Protein AF-A0A1I1W0I3-F1 (afdb_monomer_lite)

Organism: NCBI:txid385682

pLDDT: mean 73.29, std 16.01, range [33.69, 92.31]

Radius of gyration: 20.95 Å; chains: 1; bounding box: 55×24×55 Å

Structure (mmCIF, N/CA/C/O backbone):
data_AF-A0A1I1W0I3-F1
#
_entry.id   AF-A0A1I1W0I3-F1
#
loop_
_atom_site.group_PDB
_atom_site.id
_atom_sit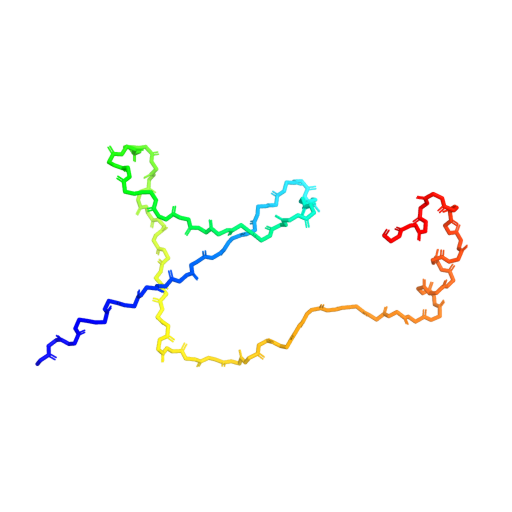e.type_symbol
_atom_site.label_atom_id
_atom_site.label_alt_id
_atom_site.label_comp_id
_atom_site.label_asym_id
_atom_site.label_entity_id
_atom_site.label_seq_id
_atom_site.pdbx_PDB_ins_code
_atom_site.Cartn_x
_atom_site.Cartn_y
_atom_site.Cartn_z
_atom_site.occupancy
_atom_site.B_iso_or_equiv
_atom_site.auth_seq_id
_atom_site.auth_comp_id
_atom_site.auth_asym_id
_atom_site.auth_atom_id
_atom_site.pdbx_PDB_model_num
ATOM 1 N N . MET A 1 1 ? -31.652 1.561 21.363 1.00 33.69 1 MET A N 1
ATOM 2 C CA . MET A 1 1 ? -30.681 0.445 21.372 1.00 33.69 1 MET A CA 1
ATOM 3 C C . MET A 1 1 ? -29.374 0.961 20.807 1.00 33.69 1 MET A C 1
ATOM 5 O O . MET A 1 1 ? -29.358 1.383 19.661 1.00 33.69 1 MET A O 1
ATOM 9 N N . VAL A 1 2 ? -28.320 1.022 21.619 1.00 38.38 2 VAL A N 1
ATOM 10 C CA . VAL A 1 2 ? -26.984 1.440 21.170 1.00 38.38 2 VAL A CA 1
ATOM 11 C C . VAL A 1 2 ? -26.274 0.182 20.685 1.00 38.38 2 VAL A C 1
ATOM 13 O O . VAL A 1 2 ? -25.947 -0.681 21.496 1.00 38.38 2 VAL A O 1
ATOM 16 N N . ALA A 1 3 ? -26.107 0.035 19.371 1.00 44.06 3 ALA A N 1
ATOM 17 C CA . ALA A 1 3 ? -25.340 -1.064 18.801 1.00 44.06 3 ALA A CA 1
ATOM 18 C C . ALA A 1 3 ? -23.855 -0.846 19.127 1.00 44.06 3 ALA A C 1
ATOM 20 O O . ALA A 1 3 ? -23.201 0.049 18.596 1.00 44.06 3 ALA A O 1
ATOM 21 N N . THR A 1 4 ? -23.323 -1.642 20.049 1.00 47.72 4 THR A N 1
ATOM 22 C CA . THR A 1 4 ? -21.894 -1.720 20.356 1.00 47.72 4 THR A CA 1
ATOM 23 C C . THR A 1 4 ? -21.173 -2.439 19.216 1.00 47.72 4 THR A C 1
ATOM 25 O O . THR A 1 4 ? -20.897 -3.636 19.288 1.00 47.72 4 THR A O 1
ATOM 28 N N . ALA A 1 5 ? -20.839 -1.707 18.154 1.00 43.22 5 ALA A N 1
ATOM 29 C CA . ALA A 1 5 ? -19.932 -2.178 17.115 1.00 43.22 5 ALA A CA 1
ATOM 30 C C . ALA A 1 5 ? -18.504 -2.256 17.688 1.00 43.22 5 ALA A C 1
ATOM 32 O O . ALA A 1 5 ? -17.722 -1.310 17.628 1.00 43.22 5 ALA A O 1
ATOM 33 N N . ARG A 1 6 ? -18.149 -3.392 18.299 1.00 51.97 6 ARG A N 1
ATOM 34 C CA . ARG A 1 6 ? -16.745 -3.745 18.560 1.00 51.97 6 ARG A CA 1
ATOM 35 C C . ARG A 1 6 ? -16.136 -4.285 17.271 1.00 51.97 6 ARG A C 1
ATOM 37 O O . ARG A 1 6 ? -15.856 -5.473 17.150 1.00 51.97 6 ARG A O 1
ATOM 44 N N . THR A 1 7 ? -15.965 -3.421 16.281 1.00 55.44 7 THR A N 1
ATOM 45 C CA . THR A 1 7 ? -15.224 -3.768 15.072 1.00 55.44 7 THR A CA 1
ATOM 46 C C . THR A 1 7 ? -13.741 -3.835 15.426 1.00 55.44 7 THR A C 1
ATOM 48 O O . THR A 1 7 ? -13.139 -2.829 15.799 1.00 55.44 7 THR A O 1
ATOM 51 N N . ASN A 1 8 ? -13.147 -5.027 15.329 1.00 64.19 8 ASN A N 1
ATOM 52 C CA . ASN A 1 8 ? -11.695 -5.219 15.341 1.00 64.19 8 ASN A CA 1
ATOM 53 C C . ASN A 1 8 ? -11.102 -4.572 14.076 1.00 64.19 8 ASN A C 1
ATOM 55 O O . ASN A 1 8 ? -10.855 -5.249 13.078 1.00 64.19 8 ASN A O 1
ATOM 59 N N . VAL A 1 9 ? -10.922 -3.249 14.092 1.00 70.19 9 VAL A N 1
ATOM 60 C CA . VAL A 1 9 ? -10.339 -2.505 12.971 1.00 70.19 9 VAL A CA 1
ATOM 61 C C . VAL A 1 9 ? -8.848 -2.828 12.903 1.00 70.19 9 VAL A C 1
ATOM 63 O O . VAL A 1 9 ? -8.084 -2.503 13.812 1.00 70.19 9 VAL A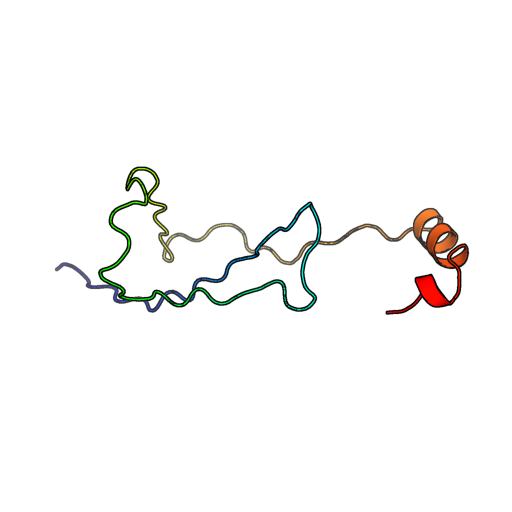 O 1
ATOM 66 N N . LYS A 1 10 ? -8.423 -3.487 11.822 1.00 78.25 10 LYS A N 1
ATOM 67 C CA . LYS A 1 10 ? -7.003 -3.703 11.533 1.00 78.25 10 LYS A CA 1
ATOM 68 C C . LYS A 1 10 ? -6.444 -2.420 10.925 1.00 78.25 10 LYS A C 1
ATOM 70 O O . LYS A 1 10 ? -6.749 -2.102 9.782 1.00 78.25 10 LYS A O 1
ATOM 75 N N . ALA A 1 11 ? -5.643 -1.690 11.691 1.00 76.94 11 ALA A N 1
ATOM 76 C CA . ALA A 1 11 ? -4.936 -0.517 11.198 1.00 76.94 11 ALA A CA 1
ATOM 77 C C . ALA A 1 11 ? -3.526 -0.901 10.728 1.00 76.94 11 ALA A C 1
ATOM 79 O O . ALA A 1 11 ? -2.851 -1.727 11.346 1.00 76.94 11 ALA A O 1
ATOM 80 N N . TYR A 1 12 ? -3.088 -0.282 9.639 1.00 84.44 12 TYR A N 1
ATOM 81 C CA . TYR A 1 12 ? -1.747 -0.417 9.082 1.00 84.44 12 TYR A CA 1
ATOM 82 C C . TYR A 1 12 ? -1.192 0.981 8.825 1.00 84.44 12 TYR A C 1
ATOM 84 O O . TYR A 1 12 ? -1.957 1.916 8.592 1.00 84.44 12 TYR A O 1
ATOM 92 N N 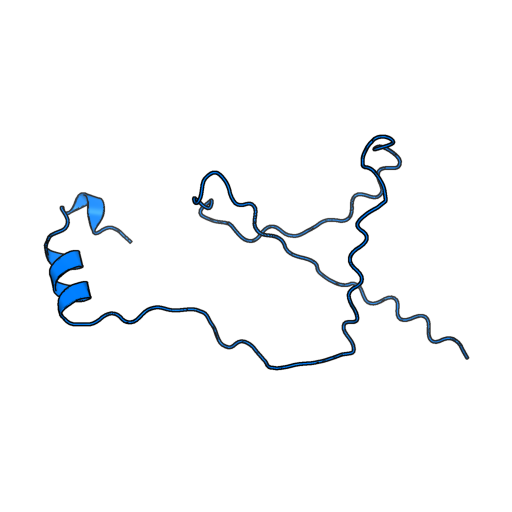. TYR A 1 13 ? 0.123 1.133 8.898 1.00 83.44 13 TYR A N 1
ATOM 93 C CA . TYR A 1 13 ? 0.801 2.402 8.681 1.00 83.44 13 TYR A CA 1
ATOM 94 C C . TYR A 1 13 ? 2.077 2.196 7.872 1.00 83.44 13 TYR A C 1
ATOM 96 O O . TYR A 1 13 ? 2.647 1.105 7.848 1.00 83.44 13 TYR A O 1
ATOM 104 N N . VAL A 1 14 ? 2.515 3.268 7.222 1.00 83.69 14 VAL A N 1
ATOM 105 C CA . VAL A 1 14 ? 3.795 3.332 6.524 1.00 83.69 14 VAL A CA 1
ATOM 106 C C . VAL A 1 14 ? 4.652 4.367 7.227 1.00 83.69 14 VAL A C 1
ATOM 108 O O . VAL A 1 14 ? 4.200 5.476 7.507 1.00 83.69 14 VAL A O 1
ATOM 111 N N . GLU A 1 15 ? 5.880 3.984 7.547 1.00 81.62 15 GLU A N 1
ATOM 112 C CA . GLU A 1 15 ? 6.881 4.888 8.097 1.00 81.62 15 GLU A CA 1
ATOM 113 C C . GLU A 1 15 ? 7.742 5.411 6.949 1.00 81.62 15 GLU A C 1
ATOM 115 O O . GLU A 1 15 ? 8.314 4.623 6.197 1.00 81.62 15 GLU A O 1
ATOM 120 N N . VAL A 1 16 ? 7.811 6.734 6.804 1.00 79.12 16 VAL A N 1
ATOM 121 C CA . VAL A 1 16 ? 8.589 7.385 5.744 1.00 79.12 16 VAL A CA 1
ATOM 122 C C . VAL A 1 16 ? 9.847 7.970 6.368 1.00 79.12 16 VAL A C 1
ATOM 124 O O . VAL A 1 16 ? 9.755 8.875 7.197 1.00 79.12 16 VAL A O 1
ATOM 127 N N . LYS A 1 17 ? 11.021 7.467 5.977 1.00 76.88 17 LYS A N 1
ATOM 128 C CA . LYS A 1 17 ? 12.321 7.986 6.426 1.00 76.88 17 LYS A CA 1
ATOM 129 C C . LYS A 1 17 ? 12.986 8.706 5.264 1.00 76.88 17 LYS A C 1
ATOM 131 O O . LYS A 1 17 ? 13.371 8.057 4.303 1.00 76.88 17 LYS A O 1
ATOM 136 N N . GLU A 1 18 ? 13.085 10.033 5.335 1.00 79.50 18 GLU A N 1
ATOM 137 C CA . GLU A 1 18 ? 13.802 10.863 4.343 1.00 79.50 18 GLU A CA 1
ATOM 138 C C . GLU A 1 18 ? 13.434 10.559 2.871 1.00 79.50 18 GLU A C 1
ATOM 140 O O . GLU A 1 18 ? 14.272 10.600 1.977 1.00 79.50 18 GLU A O 1
ATOM 145 N N . GLY A 1 19 ? 12.164 10.230 2.607 1.00 70.75 19 GLY A N 1
ATOM 146 C CA . GLY A 1 19 ? 11.681 9.885 1.262 1.00 70.75 19 GLY A CA 1
ATOM 147 C C . GLY A 1 19 ? 11.989 8.454 0.800 1.00 70.75 19 GLY A C 1
ATOM 148 O O . GLY A 1 19 ? 11.676 8.109 -0.336 1.00 70.75 19 GLY A O 1
ATOM 149 N N . SER A 1 20 ? 12.561 7.621 1.668 1.00 65.38 20 SER A N 1
ATOM 150 C CA . SER A 1 20 ? 12.801 6.195 1.457 1.00 65.38 20 SER A CA 1
ATOM 151 C C . SER A 1 20 ? 11.877 5.332 2.322 1.00 65.38 20 SER A C 1
ATOM 153 O O . SER A 1 20 ? 11.393 5.750 3.383 1.00 65.38 20 SER A O 1
ATOM 155 N N . PHE A 1 21 ? 11.645 4.106 1.858 1.00 75.00 21 PHE A N 1
ATOM 156 C CA . PHE A 1 21 ? 10.826 3.096 2.516 1.00 75.00 21 PHE A CA 1
ATOM 157 C C . PHE A 1 21 ? 11.634 1.804 2.675 1.00 75.00 21 PHE A C 1
ATOM 159 O O . PHE A 1 21 ? 12.453 1.466 1.825 1.00 75.00 21 PHE A O 1
ATOM 166 N N . GLU A 1 22 ? 11.396 1.080 3.766 1.00 77.19 22 GLU A N 1
ATOM 167 C CA . GLU A 1 22 ? 11.943 -0.268 3.969 1.00 77.19 22 GLU A CA 1
ATOM 168 C C . GLU A 1 22 ? 11.222 -1.281 3.054 1.00 77.19 22 GLU A C 1
ATOM 170 O O . GLU A 1 22 ? 10.054 -1.087 2.718 1.00 77.19 22 GLU A O 1
ATOM 175 N N . ASP A 1 23 ? 11.877 -2.394 2.699 1.00 68.94 23 ASP A N 1
ATOM 176 C CA . ASP A 1 23 ? 11.325 -3.421 1.789 1.00 68.94 23 ASP A CA 1
ATOM 177 C C . ASP A 1 23 ? 9.945 -3.961 2.234 1.00 68.94 23 ASP A C 1
ATOM 179 O O . ASP A 1 23 ? 9.114 -4.342 1.410 1.00 68.94 23 ASP A O 1
ATOM 183 N N . GLN A 1 24 ? 9.664 -3.947 3.545 1.00 73.56 24 GLN A N 1
ATOM 184 C CA . GLN A 1 24 ? 8.346 -4.218 4.137 1.00 73.56 24 GLN A CA 1
ATOM 185 C C . GLN A 1 24 ? 7.753 -2.946 4.758 1.00 73.56 24 GLN A C 1
ATOM 187 O O . GLN A 1 24 ? 7.633 -2.801 5.975 1.00 73.56 24 GLN A O 1
ATOM 192 N N . PHE A 1 25 ? 7.381 -2.004 3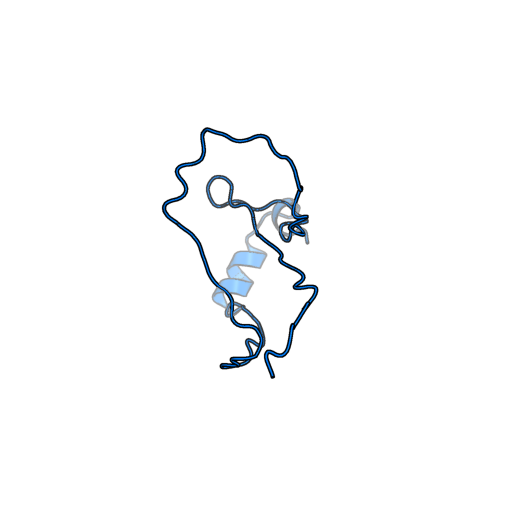.899 1.00 79.69 25 PHE A N 1
ATOM 193 C CA . PHE A 1 25 ? 6.943 -0.668 4.304 1.00 79.69 25 PHE A CA 1
ATOM 194 C C . PHE A 1 25 ? 5.574 -0.628 5.004 1.00 79.69 25 PHE A C 1
ATOM 196 O O . PHE A 1 25 ? 5.306 0.312 5.752 1.00 79.69 25 PHE A O 1
ATOM 203 N N . ILE A 1 26 ? 4.711 -1.632 4.800 1.00 84.00 26 ILE A N 1
ATOM 204 C CA . ILE A 1 26 ? 3.386 -1.699 5.437 1.00 84.00 26 ILE A CA 1
ATOM 205 C C . ILE A 1 26 ? 3.498 -2.401 6.793 1.00 84.00 26 ILE A C 1
ATOM 207 O O . ILE A 1 26 ? 3.586 -3.627 6.876 1.00 84.00 26 ILE A O 1
ATOM 211 N N . LYS A 1 27 ? 3.433 -1.625 7.876 1.00 84.19 27 LYS A N 1
ATOM 212 C CA . LYS A 1 27 ? 3.510 -2.117 9.256 1.00 84.19 27 LYS A CA 1
ATOM 213 C C . LYS A 1 27 ? 2.110 -2.213 9.861 1.00 84.19 27 LYS A C 1
ATOM 215 O O . LYS A 1 27 ? 1.287 -1.310 9.717 1.00 84.19 27 LYS A O 1
ATOM 220 N N . LYS A 1 28 ? 1.809 -3.314 10.556 1.00 84.56 28 LYS A N 1
ATOM 221 C CA . LYS A 1 28 ? 0.539 -3.464 11.285 1.00 84.56 28 LYS A CA 1
ATOM 222 C C . LYS A 1 28 ? 0.583 -2.623 12.560 1.00 84.56 28 LYS A C 1
ATOM 224 O O . LYS A 1 28 ? 1.476 -2.796 13.386 1.00 84.56 28 LYS A O 1
ATOM 229 N N . TYR A 1 29 ? -0.406 -1.756 12.750 1.00 80.94 29 TYR A N 1
ATOM 230 C CA . TYR A 1 29 ? -0.572 -1.023 13.996 1.00 80.94 29 TYR A CA 1
ATOM 231 C C . TYR A 1 29 ? -1.156 -1.959 15.056 1.00 80.94 29 TYR A C 1
ATOM 233 O O . TYR A 1 29 ? -2.327 -2.343 15.006 1.00 80.94 29 TYR A O 1
ATOM 241 N N . ASN A 1 30 ? -0.325 -2.343 16.021 1.00 78.88 30 ASN A N 1
ATOM 242 C CA . ASN A 1 30 ? -0.77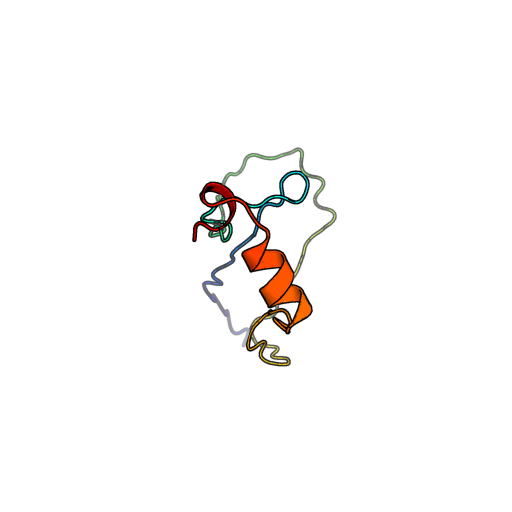9 -3.036 17.216 1.00 78.88 30 ASN A CA 1
ATOM 243 C C . ASN A 1 30 ? -1.030 -1.977 18.284 1.00 78.88 30 ASN A C 1
ATOM 245 O O . ASN A 1 30 ? -0.094 -1.329 18.747 1.00 78.88 30 ASN A O 1
ATOM 249 N N . GLN A 1 31 ? -2.292 -1.784 18.659 1.00 66.00 31 GLN A N 1
ATOM 250 C CA . GLN A 1 31 ? -2.642 -0.867 19.733 1.00 66.00 31 GLN A CA 1
ATOM 251 C C . GLN A 1 31 ? -2.075 -1.411 21.048 1.00 66.00 31 GLN A C 1
ATOM 253 O O . GLN A 1 31 ? -2.656 -2.295 21.673 1.00 66.00 31 GLN A O 1
ATOM 258 N N . THR A 1 32 ? -0.916 -0.909 21.467 1.00 57.47 32 THR A N 1
ATOM 259 C CA . THR A 1 32 ? -0.377 -1.209 22.788 1.00 57.47 32 THR A CA 1
ATOM 260 C C . THR A 1 32 ? -1.230 -0.472 23.810 1.00 57.47 32 THR A C 1
ATOM 262 O O . THR A 1 32 ? -1.211 0.756 23.889 1.00 57.47 32 THR A O 1
ATOM 265 N N . THR A 1 33 ? -1.992 -1.211 24.613 1.00 49.81 33 THR A N 1
ATOM 266 C CA . THR A 1 33 ? -2.581 -0.733 25.873 1.00 49.81 33 THR A CA 1
ATOM 267 C C . THR A 1 33 ? -1.478 -0.477 26.904 1.00 49.81 33 THR A C 1
ATOM 269 O O . THR A 1 33 ? -1.484 -1.038 27.993 1.00 49.81 33 THR A O 1
ATOM 272 N N . SER A 1 34 ? -0.492 0.354 26.580 1.00 43.78 34 SER A N 1
ATOM 273 C CA . SER A 1 34 ? 0.427 0.890 27.572 1.00 43.78 34 SER A CA 1
ATOM 274 C C . SER A 1 34 ? -0.200 2.158 28.135 1.00 43.78 34 SER A C 1
ATOM 276 O O . SER A 1 34 ? -0.375 3.173 27.460 1.00 43.78 34 SER A O 1
ATOM 278 N N . LYS A 1 35 ? -0.564 2.092 29.417 1.00 47.72 35 LYS A N 1
ATOM 279 C CA . LYS A 1 35 ? -0.756 3.262 30.277 1.00 47.72 35 LYS A CA 1
ATOM 280 C C . LYS A 1 35 ? 0.599 3.964 30.468 1.00 47.72 35 LYS A C 1
ATOM 282 O O . LYS A 1 35 ? 1.079 4.041 31.582 1.00 47.72 35 LYS A O 1
ATOM 287 N N . GLU A 1 36 ? 1.253 4.407 29.401 1.00 44.91 36 GLU A N 1
ATOM 288 C CA . GLU A 1 36 ? 2.601 4.980 29.475 1.00 44.91 36 GLU A CA 1
ATOM 289 C C . GLU A 1 36 ? 2.906 5.767 28.196 1.00 44.91 36 GLU A C 1
ATOM 291 O O . GLU A 1 36 ? 3.601 5.330 27.290 1.00 44.91 36 GLU A O 1
ATOM 296 N N . SER A 1 37 ? 2.302 6.946 28.099 1.00 42.41 37 SER A N 1
ATOM 297 C CA . SER A 1 37 ? 2.911 8.098 27.434 1.00 42.41 37 SER A CA 1
ATOM 298 C C . SER A 1 37 ? 2.124 9.330 27.856 1.00 42.41 37 SER A C 1
ATOM 300 O O . SER A 1 37 ? 1.186 9.783 27.201 1.00 42.41 37 SER A O 1
ATOM 302 N N . SER A 1 38 ? 2.467 9.841 29.032 1.00 45.28 38 SER A N 1
ATOM 303 C CA . SER A 1 38 ? 1.956 11.087 29.601 1.00 45.28 38 SER A CA 1
ATOM 304 C C . SER A 1 38 ? 2.443 12.344 28.861 1.00 45.28 38 SER A C 1
ATOM 306 O O . SER A 1 38 ? 2.144 13.438 29.320 1.00 45.28 38 SER A O 1
ATOM 308 N N . ASN A 1 39 ? 3.128 12.222 27.713 1.00 45.41 39 ASN A N 1
ATOM 309 C CA . ASN A 1 39 ? 3.761 13.352 27.017 1.00 45.41 39 ASN A CA 1
ATOM 310 C C . ASN A 1 39 ? 3.433 13.485 25.517 1.00 45.41 39 ASN A C 1
ATOM 312 O O . ASN A 1 39 ? 4.041 14.314 24.846 1.00 45.41 39 ASN A O 1
ATOM 316 N N . ILE A 1 40 ? 2.463 12.743 24.968 1.00 51.72 40 ILE A N 1
ATOM 317 C CA . ILE A 1 40 ? 1.944 13.055 23.623 1.00 51.72 40 ILE A CA 1
ATOM 318 C C . ILE A 1 40 ? 0.741 13.993 23.796 1.00 51.72 40 ILE A C 1
ATOM 320 O O . ILE A 1 40 ? -0.281 13.555 24.341 1.00 51.72 40 ILE A O 1
ATOM 324 N N . PRO A 1 41 ? 0.818 15.273 23.374 1.00 49.69 41 PRO A N 1
ATOM 325 C CA . PRO A 1 41 ? -0.313 16.181 23.469 1.00 49.69 41 PRO A CA 1
ATOM 326 C C . PRO A 1 41 ? -1.502 15.574 22.723 1.00 49.69 41 PRO A C 1
ATOM 328 O O . PRO A 1 41 ? -1.476 15.325 21.521 1.00 49.69 41 PRO A O 1
ATOM 331 N N . ARG A 1 42 ? -2.561 15.301 23.486 1.00 55.28 42 ARG A N 1
ATOM 332 C CA . ARG A 1 42 ? -3.813 14.633 23.091 1.00 55.28 42 ARG A CA 1
ATOM 333 C C . ARG A 1 42 ? -4.637 15.377 22.022 1.00 55.28 42 ARG A C 1
ATOM 335 O O . ARG A 1 42 ? -5.815 15.057 21.860 1.00 55.28 42 ARG A O 1
ATOM 342 N N . SER A 1 43 ? -4.080 16.375 21.338 1.00 56.75 43 SER A N 1
ATOM 343 C CA . SER A 1 43 ? -4.838 17.328 20.524 1.00 56.75 43 SER A CA 1
ATOM 344 C C . SER A 1 43 ? -5.283 16.777 19.172 1.00 56.75 43 SER A C 1
ATOM 346 O O . SER A 1 43 ? -6.318 17.203 18.674 1.00 56.75 43 SER A O 1
ATOM 348 N N . ASN A 1 44 ? -4.589 15.789 18.601 1.00 62.38 44 ASN A N 1
ATOM 349 C CA . ASN A 1 44 ? -4.868 15.353 17.229 1.00 62.38 44 ASN A CA 1
ATOM 350 C C . ASN A 1 44 ? -5.410 13.920 17.207 1.00 62.38 44 ASN A C 1
ATOM 352 O O . ASN A 1 44 ? -4.703 12.964 16.896 1.00 62.38 44 ASN A O 1
ATOM 356 N N . LYS A 1 45 ? -6.684 13.762 17.582 1.00 69.81 45 LYS A N 1
ATOM 357 C CA . LYS A 1 45 ? -7.392 12.478 17.475 1.00 69.81 45 LYS A CA 1
ATOM 358 C C . LYS A 1 45 ? -7.966 12.314 16.068 1.00 69.81 45 LYS A C 1
ATOM 360 O O . LYS A 1 45 ? -8.847 13.074 15.679 1.00 69.81 45 LYS A O 1
ATOM 365 N N . ILE A 1 46 ? -7.529 11.282 15.352 1.00 74.00 46 ILE A N 1
ATOM 366 C CA . ILE A 1 46 ? -8.146 10.852 14.091 1.00 74.00 46 ILE A CA 1
ATOM 367 C C . ILE A 1 46 ? -9.282 9.877 14.423 1.00 74.00 46 ILE A C 1
ATOM 369 O O . ILE A 1 46 ? -9.089 8.939 15.198 1.00 74.00 46 ILE A O 1
ATOM 373 N N . LYS A 1 47 ? -10.475 10.109 13.865 1.00 80.81 47 LYS A N 1
ATOM 374 C CA . LYS A 1 47 ? -11.625 9.198 13.967 1.00 80.81 47 LYS A CA 1
ATOM 375 C C . LYS A 1 47 ? -11.857 8.534 12.614 1.00 80.81 47 LYS A C 1
ATOM 377 O O . LYS A 1 47 ? -11.873 9.224 11.601 1.00 80.81 47 LYS A O 1
ATOM 382 N N . ILE A 1 48 ? -12.053 7.221 12.620 1.00 77.62 48 ILE A N 1
ATOM 383 C CA . ILE A 1 48 ? -12.330 6.414 11.427 1.00 77.62 48 ILE A CA 1
ATOM 384 C C . ILE A 1 48 ? -13.730 5.821 11.592 1.00 77.62 48 ILE A C 1
ATOM 386 O O . ILE A 1 48 ? -14.027 5.262 12.648 1.00 77.62 48 ILE A O 1
ATOM 390 N N . TYR A 1 49 ? -14.573 5.948 10.567 1.00 85.25 49 TYR A N 1
ATOM 391 C CA . TYR A 1 49 ? -15.925 5.383 10.527 1.00 85.25 49 TYR A CA 1
ATOM 392 C C . TYR A 1 49 ? -15.972 4.318 9.425 1.00 85.25 49 TYR A C 1
ATOM 394 O O . TYR A 1 49 ? -16.176 4.674 8.268 1.00 85.25 49 TYR A O 1
ATOM 402 N N . PRO A 1 50 ? -15.725 3.036 9.748 1.00 80.69 50 PRO A N 1
ATOM 403 C CA . PRO A 1 50 ? -15.569 1.984 8.741 1.00 80.69 50 PRO A CA 1
ATOM 404 C C . PRO A 1 50 ? -16.862 1.678 7.976 1.00 80.69 50 PRO A C 1
ATOM 406 O O . PRO A 1 50 ? -16.787 1.159 6.874 1.00 80.69 50 PRO A O 1
ATOM 409 N N . ASP A 1 51 ? -18.021 2.030 8.538 1.00 86.88 51 ASP A N 1
ATOM 410 C CA . ASP A 1 51 ? -19.328 1.840 7.897 1.00 86.88 51 ASP A CA 1
ATOM 411 C C . ASP A 1 51 ? -19.628 2.904 6.818 1.00 86.88 51 ASP A C 1
ATOM 413 O O . ASP A 1 51 ? -20.649 2.827 6.139 1.00 86.88 51 ASP A O 1
ATOM 417 N N . ILE A 1 52 ? -18.773 3.929 6.681 1.00 87.56 52 ILE A N 1
ATOM 418 C CA . ILE A 1 52 ? -18.879 4.954 5.636 1.00 87.56 52 ILE A CA 1
ATOM 419 C C . ILE A 1 52 ? -17.906 4.597 4.514 1.00 87.56 52 ILE A C 1
ATOM 421 O O . ILE A 1 52 ? -16.691 4.727 4.669 1.00 87.56 52 ILE A O 1
ATOM 425 N N . GLU A 1 53 ? -18.451 4.176 3.378 1.00 89.00 53 GLU A N 1
ATOM 426 C CA . GLU A 1 53 ? -17.676 3.763 2.209 1.00 89.00 53 GLU A CA 1
ATOM 427 C C . GLU A 1 53 ? -17.605 4.874 1.150 1.00 89.00 53 GLU A C 1
ATOM 429 O O . GLU A 1 53 ? -18.560 5.620 0.928 1.00 89.00 53 GLU A O 1
ATOM 434 N N . PHE A 1 54 ? -16.452 4.970 0.487 1.00 90.62 54 PHE A N 1
ATOM 435 C CA . PHE A 1 54 ? -16.195 5.876 -0.636 1.00 90.62 54 PHE A CA 1
ATOM 436 C C . PHE A 1 54 ? -15.718 5.062 -1.852 1.00 90.62 54 PHE A C 1
ATOM 438 O O . PHE A 1 54 ? -16.023 3.877 -1.971 1.00 90.62 54 PHE A O 1
ATOM 445 N N . GLN A 1 55 ? -14.970 5.671 -2.774 1.00 92.31 55 GLN A N 1
ATOM 446 C CA . GLN A 1 55 ? -14.408 4.958 -3.915 1.00 92.31 55 GLN A CA 1
ATOM 447 C C . GLN A 1 55 ? -13.415 3.869 -3.487 1.00 92.31 55 GLN A C 1
ATOM 449 O O . GLN A 1 55 ? -12.595 4.063 -2.586 1.00 92.31 55 GLN A O 1
ATOM 454 N N . THR A 1 56 ? -13.442 2.738 -4.188 1.00 90.00 56 THR A N 1
ATOM 455 C CA . THR A 1 56 ? -12.404 1.712 -4.077 1.00 90.00 56 THR A CA 1
ATOM 456 C C . THR A 1 56 ? -11.159 2.167 -4.831 1.00 90.00 56 THR A C 1
ATOM 458 O O . THR A 1 56 ? -11.237 2.571 -5.989 1.00 90.00 56 THR A O 1
ATOM 461 N N . LEU A 1 57 ? -10.000 2.104 -4.178 1.00 89.88 57 LEU A N 1
ATOM 462 C CA . LEU A 1 57 ? -8.716 2.309 -4.842 1.00 89.88 57 LEU A CA 1
ATOM 463 C C . LEU A 1 57 ? -8.246 0.972 -5.422 1.00 89.88 57 LEU A C 1
ATOM 465 O O . LEU A 1 57 ? -8.055 0.020 -4.670 1.00 89.88 57 LEU A O 1
ATOM 469 N N . GLU A 1 58 ? -8.048 0.902 -6.737 1.00 91.25 58 GLU A N 1
ATOM 470 C CA . GLU A 1 58 ? -7.526 -0.308 -7.392 1.00 91.25 58 GLU A CA 1
ATOM 471 C C . GLU A 1 58 ? -6.014 -0.458 -7.186 1.00 91.25 58 GLU A C 1
ATOM 473 O O . GLU A 1 58 ? -5.518 -1.541 -6.879 1.00 91.25 58 GLU A O 1
ATOM 478 N N . GLY A 1 59 ? -5.270 0.641 -7.323 1.00 85.81 59 GLY A N 1
ATOM 479 C CA . GLY A 1 59 ? -3.822 0.648 -7.176 1.00 85.81 59 GLY A CA 1
ATOM 480 C C . GLY A 1 59 ? -3.203 2.004 -7.490 1.00 85.81 59 GLY A C 1
ATOM 481 O O . GLY A 1 59 ? -3.881 2.948 -7.895 1.00 85.81 59 GLY A O 1
ATOM 482 N N . VAL A 1 60 ? -1.890 2.088 -7.299 1.00 85.88 60 VAL A N 1
ATOM 483 C CA . VAL A 1 60 ? -1.065 3.238 -7.681 1.00 85.88 60 VAL A CA 1
ATOM 484 C C . VAL A 1 60 ? 0.037 2.723 -8.598 1.00 85.88 60 VAL A C 1
ATOM 486 O O . VAL A 1 60 ? 0.663 1.706 -8.303 1.00 85.88 60 VAL A O 1
ATOM 489 N N . GLY A 1 61 ? 0.267 3.410 -9.714 1.00 87.25 61 GLY A N 1
ATOM 490 C CA . GLY A 1 61 ? 1.260 3.022 -10.711 1.00 87.25 61 GLY A CA 1
ATOM 491 C C . GLY A 1 61 ? 1.829 4.226 -11.452 1.00 87.25 61 GLY A C 1
ATOM 492 O O . GLY A 1 61 ? 1.474 5.370 -11.175 1.00 87.25 61 GLY A O 1
ATOM 493 N N . GLY A 1 62 ? 2.718 3.953 -12.403 1.00 85.56 62 GLY A N 1
ATOM 494 C CA . GLY A 1 62 ? 3.293 4.947 -13.304 1.00 85.56 62 GLY A CA 1
ATOM 495 C C . GLY A 1 62 ? 3.269 4.450 -14.745 1.00 85.56 62 GLY A C 1
ATOM 496 O O . GLY A 1 62 ? 3.189 3.247 -14.994 1.00 85.56 62 GLY A O 1
ATOM 497 N N . ALA A 1 63 ? 3.337 5.376 -15.699 1.00 86.38 63 ALA A N 1
ATOM 498 C CA . ALA A 1 63 ? 3.451 5.023 -17.107 1.00 86.38 63 ALA A CA 1
ATOM 499 C C . ALA A 1 63 ? 4.894 4.615 -17.427 1.00 86.38 63 ALA A C 1
ATOM 501 O O . ALA A 1 63 ? 5.827 5.386 -17.203 1.00 86.38 63 ALA A O 1
ATOM 502 N N . PHE A 1 64 ? 5.070 3.413 -17.974 1.00 87.25 64 PHE A N 1
ATOM 503 C CA . PHE A 1 64 ? 6.354 2.945 -18.484 1.00 87.25 64 PHE A CA 1
ATOM 504 C C . PHE A 1 64 ? 6.315 2.942 -20.014 1.00 87.25 64 PHE A C 1
ATOM 506 O O . PHE A 1 64 ? 5.843 1.990 -20.631 1.00 87.25 64 PHE A O 1
ATOM 513 N N . ASN A 1 65 ? 6.739 4.057 -20.604 1.00 87.88 65 ASN A N 1
ATOM 514 C CA . ASN A 1 65 ? 6.754 4.292 -22.050 1.00 87.88 65 ASN A CA 1
ATOM 515 C C . ASN A 1 65 ? 8.166 4.109 -22.639 1.00 87.88 65 ASN A C 1
ATOM 517 O O . ASN A 1 65 ? 9.074 3.649 -21.947 1.00 87.88 65 ASN A O 1
ATOM 521 N N . GLU A 1 66 ? 8.365 4.488 -23.902 1.00 89.88 66 GLU A N 1
ATOM 522 C CA . GLU A 1 66 ? 9.635 4.362 -24.628 1.00 89.88 66 GLU A CA 1
ATOM 523 C C . GLU A 1 66 ? 10.794 5.030 -23.884 1.00 89.88 66 GLU A C 1
ATOM 525 O O . GLU A 1 66 ? 11.848 4.420 -23.734 1.00 89.88 66 GLU A O 1
ATOM 530 N N . ILE A 1 67 ? 10.577 6.233 -23.342 1.00 88.06 67 ILE A N 1
ATOM 531 C CA . ILE A 1 67 ? 11.593 6.970 -22.575 1.00 88.06 67 ILE A CA 1
ATOM 532 C C . ILE A 1 67 ? 11.908 6.239 -21.261 1.00 88.06 67 ILE A C 1
ATOM 534 O O . ILE A 1 67 ? 13.069 6.137 -20.868 1.00 88.06 67 ILE A O 1
ATOM 538 N N . GLY A 1 68 ? 10.894 5.682 -20.589 1.00 84.00 68 GLY A N 1
ATOM 539 C CA . GLY A 1 68 ? 11.091 4.840 -19.404 1.00 84.00 68 GLY A CA 1
ATOM 540 C C . GLY A 1 68 ? 11.875 3.559 -19.714 1.00 84.00 68 GLY A C 1
ATOM 541 O O . GLY A 1 68 ? 12.775 3.180 -18.961 1.00 84.00 68 GLY A O 1
ATOM 542 N N . GLY A 1 69 ? 11.576 2.925 -20.851 1.00 86.38 69 GLY A N 1
ATOM 543 C CA . GLY A 1 69 ? 12.272 1.748 -21.368 1.00 86.38 69 GLY A CA 1
ATOM 544 C C . GLY A 1 69 ? 13.730 2.032 -21.705 1.00 86.38 69 GLY A C 1
ATOM 545 O O . GLY A 1 69 ? 14.622 1.303 -21.270 1.00 86.38 69 GLY A O 1
ATOM 546 N N . GLU A 1 70 ? 13.979 3.121 -22.426 1.00 87.25 70 GLU A N 1
ATOM 547 C CA . GLU A 1 70 ? 15.315 3.595 -22.766 1.00 87.25 70 GLU A CA 1
ATOM 548 C C . GLU A 1 70 ? 16.120 3.891 -21.496 1.00 87.25 70 GLU A C 1
ATOM 550 O O . GLU A 1 70 ? 17.202 3.332 -21.301 1.00 87.25 70 GLU A O 1
ATOM 555 N N . ALA A 1 71 ? 15.554 4.669 -20.570 1.00 86.56 71 ALA A N 1
ATOM 556 C CA . ALA A 1 71 ? 16.193 4.998 -19.300 1.00 86.56 71 ALA A CA 1
ATOM 557 C C . ALA A 1 71 ? 16.566 3.744 -18.492 1.00 86.56 71 ALA A C 1
ATOM 559 O O . ALA A 1 71 ? 17.679 3.661 -17.969 1.00 86.56 71 ALA A O 1
ATOM 560 N N . LEU A 1 72 ? 15.687 2.735 -18.440 1.00 86.44 72 LEU A N 1
ATOM 561 C CA . LEU A 1 72 ? 15.980 1.452 -17.798 1.00 86.44 72 LEU A CA 1
ATOM 562 C C . LEU A 1 72 ? 17.151 0.726 -18.480 1.00 86.44 72 LEU A C 1
ATOM 564 O O . LEU A 1 72 ? 18.003 0.141 -17.805 1.00 86.44 72 LEU A O 1
ATOM 568 N N . MET A 1 73 ? 17.230 0.768 -19.811 1.00 87.31 73 MET A N 1
ATOM 569 C CA . MET A 1 73 ? 18.304 0.122 -20.566 1.00 87.31 73 MET A CA 1
ATOM 570 C C . MET A 1 73 ? 19.663 0.809 -20.394 1.00 87.31 73 MET A C 1
ATOM 572 O O . MET A 1 73 ? 20.680 0.110 -20.423 1.00 87.31 73 MET A O 1
ATOM 576 N N . PHE A 1 74 ? 19.688 2.114 -20.121 1.00 88.38 74 PHE A N 1
ATOM 577 C CA . PHE A 1 74 ? 20.907 2.875 -19.820 1.00 88.38 74 PHE A CA 1
ATOM 578 C C . PHE A 1 74 ? 21.480 2.639 -18.416 1.00 88.38 74 PHE A C 1
ATOM 580 O O . PHE A 1 74 ? 22.619 3.020 -18.132 1.00 88.38 74 PHE A O 1
ATOM 587 N N . LEU A 1 75 ? 20.735 2.001 -17.512 1.00 86.81 75 LEU A N 1
ATOM 588 C CA . LEU A 1 75 ? 21.259 1.676 -16.187 1.00 86.81 75 LEU A CA 1
ATOM 589 C C . LEU A 1 75 ? 22.379 0.623 -16.270 1.00 86.81 75 LEU A C 1
ATOM 591 O O . LEU A 1 75 ? 22.413 -0.227 -17.154 1.00 86.81 75 LEU A O 1
ATOM 595 N N . SER A 1 76 ? 23.318 0.652 -15.325 1.00 88.06 76 SER A N 1
ATOM 596 C CA . SER A 1 76 ? 24.342 -0.395 -15.204 1.00 88.06 76 SER A CA 1
ATOM 597 C C . SER A 1 76 ? 23.708 -1.709 -14.713 1.00 88.06 76 SER A C 1
ATOM 599 O O . SER A 1 76 ? 22.683 -1.654 -14.032 1.00 88.06 76 SER A O 1
ATOM 601 N N . PRO A 1 77 ? 24.293 -2.896 -14.982 1.00 81.75 77 PRO A N 1
ATOM 602 C CA . PRO A 1 77 ? 23.687 -4.182 -14.604 1.00 81.75 77 PRO A CA 1
ATOM 603 C C . PRO A 1 77 ? 23.302 -4.288 -13.120 1.00 81.75 77 PRO A C 1
ATOM 605 O O . PRO A 1 77 ? 22.251 -4.826 -12.788 1.00 81.75 77 PRO A O 1
ATOM 608 N N . ASN A 1 78 ? 24.104 -3.695 -12.229 1.00 81.75 78 ASN A N 1
ATOM 609 C CA . ASN A 1 78 ? 23.835 -3.667 -10.787 1.00 81.75 78 ASN A CA 1
ATOM 610 C C . ASN A 1 78 ? 22.655 -2.761 -10.396 1.00 81.75 78 ASN A C 1
ATOM 612 O O . ASN A 1 78 ? 22.093 -2.937 -9.323 1.00 81.75 78 ASN A O 1
ATOM 616 N N . ARG A 1 79 ? 22.272 -1.813 -11.260 1.00 78.44 79 ARG A N 1
ATOM 617 C CA . ARG A 1 79 ? 21.139 -0.893 -11.072 1.00 78.44 79 ARG A CA 1
ATOM 618 C C . ARG A 1 79 ? 19.861 -1.341 -11.787 1.00 78.44 79 ARG A C 1
ATOM 620 O O . ARG A 1 79 ? 18.817 -0.751 -11.556 1.00 78.44 79 ARG A O 1
ATOM 627 N N . LYS A 1 80 ? 19.930 -2.375 -12.635 1.00 77.75 80 LYS A N 1
ATOM 628 C CA . LYS A 1 80 ? 18.762 -2.993 -13.293 1.00 77.75 80 LYS A CA 1
ATOM 629 C C . LYS A 1 80 ? 18.101 -4.097 -12.457 1.00 77.75 80 LYS A C 1
ATOM 631 O O . LYS A 1 80 ? 17.162 -4.728 -12.936 1.00 77.75 80 LYS A O 1
ATOM 636 N N . LYS A 1 81 ? 18.623 -4.411 -11.266 1.00 69.56 81 LYS A N 1
ATOM 637 C CA . LYS A 1 81 ? 18.135 -5.556 -10.491 1.00 69.56 81 LYS A CA 1
ATOM 638 C C . LYS A 1 81 ? 16.790 -5.267 -9.825 1.00 69.56 81 LYS A C 1
ATOM 640 O O . LYS A 1 81 ? 16.578 -4.193 -9.273 1.00 69.56 81 LYS A O 1
ATOM 645 N N . LYS A 1 82 ? 15.935 -6.280 -9.948 1.00 54.88 82 LYS A N 1
ATOM 646 C CA . LYS A 1 82 ? 14.608 -6.446 -9.365 1.00 54.88 82 LYS A CA 1
ATOM 647 C C . LYS A 1 82 ? 14.721 -7.010 -7.955 1.00 54.88 82 LYS A C 1
ATOM 649 O O . LYS A 1 82 ? 15.662 -7.813 -7.747 1.00 54.88 82 LYS A O 1
#

Sequence (82 aa):
MVATARTNVKAYYVEVKEGSFEDQFIKKYNQTTSKESSNIPRSNKIKIYPDIEFQTLEGVGGAFNEIGGEALMFLSPNRKKK

Secondary structure 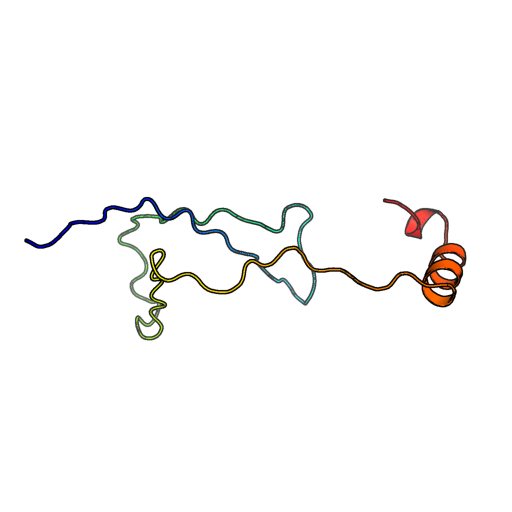(DSSP, 8-state):
----------EEEE--BTTB--TT-EEEE-----S--TTS-TT------TT---PPP--------HHHHHHHHHS-GGGS--

Foldseek 3Di:
DDPPPPPPDWDWDFDADPNDGDPPRIGTDDPPPDPDDPDDPPPDDDDDDPVDDDDDDPDDDDDCDPVNVVVLVPDDPVVNDD